Protein AF-A0A5C8EQ68-F1 (afdb_monomer)

Foldseek 3Di:
DCVVVVVVVVVVVPPPPDPDDDDPDPPPPDPDDPDDPDPPPDPPPLPPLPAQQQPSPDDDDPVLSVQLVVLSVVLVVVLVVLVVVLVVLVVVLVVLVPDPDRDPVSNVVSVVSNVVSVVVNVVSSVVSVVSSCVSDDPVSNVSSVVSVVVD

Nearest PDB structures (foldseek):
  3zg1-assembly1_D  TM=7.880E-01  e=1.092E-01  Cupriavidus metallidurans CH34
  3zg1-assembly2_A  TM=8.452E-01  e=2.009E-01  Cupriavidus metallidurans CH34
  2y39-assembly1_A  TM=8.342E-01  e=3.129E-01  Cupriavidus metallidurans CH34
  2y3d-assembly1_A  TM=8.439E-01  e=2.801E-01  Cupriavidus metallidurans CH34
  4wwf-assembly1_A-3  TM=8.146E-01  e=3.308E-01  Cupriavidus metallidurans CH34

Structure (mmCIF, N/CA/C/O backbone):
data_AF-A0A5C8EQ68-F1
#
_entry.id   AF-A0A5C8EQ68-F1
#
loop_
_atom_site.group_PDB
_atom_site.id
_atom_site.type_symbol
_atom_site.label_atom_id
_atom_site.label_alt_id
_atom_site.label_comp_id
_atom_site.label_asym_id
_atom_site.label_entity_id
_atom_site.label_seq_id
_atom_site.pdbx_PDB_ins_code
_atom_site.Cartn_x
_atom_site.Cartn_y
_atom_site.Cartn_z
_atom_site.occupancy
_atom_site.B_iso_or_equiv
_atom_site.auth_seq_id
_atom_site.auth_comp_id
_atom_site.auth_asym_id
_atom_site.auth_atom_id
_atom_site.pdbx_PDB_model_num
ATOM 1 N N . MET A 1 1 ? 44.259 31.736 57.790 1.00 54.72 1 MET A N 1
ATOM 2 C CA . MET A 1 1 ? 43.547 30.571 57.216 1.00 54.72 1 MET A CA 1
ATOM 3 C C . MET A 1 1 ? 43.277 30.695 55.702 1.00 54.72 1 MET A C 1
ATOM 5 O O . MET A 1 1 ? 42.508 29.915 55.173 1.00 54.72 1 MET A O 1
ATOM 9 N N . PHE A 1 2 ? 43.958 31.596 54.974 1.00 50.97 2 PHE A N 1
ATOM 10 C CA . PHE A 1 2 ? 43.780 31.792 53.521 1.00 50.97 2 PHE A CA 1
ATOM 11 C C . PHE A 1 2 ? 44.827 31.083 52.637 1.00 50.97 2 PHE A C 1
ATOM 13 O O . PHE A 1 2 ? 44.653 30.989 51.430 1.00 50.97 2 PHE A O 1
ATOM 20 N N . LYS A 1 3 ? 45.897 30.516 53.216 1.00 45.62 3 LYS A N 1
ATOM 21 C CA . LYS A 1 3 ? 46.930 29.782 52.455 1.00 45.62 3 LYS A CA 1
ATOM 22 C C . LYS A 1 3 ? 46.531 28.353 52.052 1.00 45.62 3 LYS A C 1
ATOM 24 O O . LYS A 1 3 ? 47.173 27.789 51.180 1.00 45.62 3 LYS A O 1
ATOM 29 N N . LYS A 1 4 ? 45.477 27.779 52.650 1.00 47.53 4 LYS A N 1
ATOM 30 C CA . LYS A 1 4 ? 44.979 26.429 52.310 1.00 47.53 4 LYS A CA 1
ATOM 31 C C . LYS A 1 4 ? 43.919 26.419 51.197 1.00 47.53 4 LYS A C 1
ATOM 33 O O . LYS A 1 4 ? 43.631 25.357 50.661 1.00 47.53 4 LYS A O 1
ATOM 38 N N . PHE A 1 5 ? 43.370 27.586 50.849 1.00 48.22 5 PHE A N 1
ATOM 39 C CA . PHE A 1 5 ? 42.388 27.737 49.767 1.00 48.22 5 PHE A CA 1
ATOM 40 C C . PHE A 1 5 ? 43.040 27.956 48.393 1.00 48.22 5 PHE A C 1
ATOM 42 O O . PHE A 1 5 ? 42.452 27.623 47.372 1.00 48.22 5 PHE A O 1
ATOM 49 N N . LEU A 1 6 ? 44.276 28.467 48.349 1.00 46.56 6 LEU A N 1
ATOM 50 C CA . LEU A 1 6 ? 44.988 28.689 47.086 1.00 46.56 6 LEU A CA 1
ATOM 51 C C . LEU A 1 6 ? 45.570 27.387 46.505 1.00 46.56 6 LEU A C 1
ATOM 53 O O . LEU A 1 6 ? 45.671 27.231 45.293 1.00 46.56 6 LEU A O 1
ATOM 57 N N . THR A 1 7 ? 45.904 26.419 47.364 1.00 50.22 7 THR A N 1
ATOM 58 C CA . THR A 1 7 ? 46.432 25.109 46.950 1.00 50.22 7 THR A CA 1
ATOM 59 C C . THR A 1 7 ? 45.364 24.186 46.362 1.00 50.22 7 THR A C 1
ATOM 61 O O . THR A 1 7 ? 45.700 23.259 45.636 1.00 50.22 7 THR A O 1
ATOM 64 N N . THR A 1 8 ? 44.082 24.440 46.630 1.00 52.09 8 THR A N 1
ATOM 65 C CA . THR A 1 8 ? 42.961 23.644 46.103 1.00 52.09 8 THR A CA 1
ATOM 66 C C . THR A 1 8 ? 42.533 24.075 44.698 1.00 52.09 8 THR A C 1
ATOM 68 O O . THR A 1 8 ? 42.013 23.252 43.954 1.00 52.09 8 THR A O 1
ATOM 71 N N . ILE A 1 9 ? 42.803 25.324 44.301 1.00 53.06 9 ILE A N 1
ATOM 72 C CA . ILE A 1 9 ? 42.470 25.846 42.961 1.00 53.06 9 ILE A CA 1
ATOM 73 C C . ILE A 1 9 ? 43.532 25.447 41.919 1.00 53.06 9 ILE A C 1
ATOM 75 O O . ILE A 1 9 ? 43.212 25.217 40.759 1.00 53.06 9 ILE A O 1
ATOM 79 N N . ILE A 1 10 ? 44.795 25.286 42.327 1.00 52.38 10 ILE A N 1
ATOM 80 C CA . ILE A 1 10 ? 45.873 24.845 41.421 1.00 52.38 10 ILE A CA 1
ATOM 81 C C . ILE A 1 10 ? 45.763 23.339 41.117 1.00 52.38 10 ILE A C 1
ATOM 83 O O . ILE A 1 10 ? 46.094 22.906 40.016 1.00 52.38 10 ILE A O 1
ATOM 87 N N . LEU A 1 11 ? 45.234 22.538 42.050 1.00 47.06 11 LEU A N 1
ATOM 88 C CA . LEU A 1 11 ? 45.059 21.096 41.850 1.00 47.06 11 LEU A CA 1
ATOM 89 C C . LEU A 1 11 ? 43.862 20.748 40.942 1.00 47.06 11 LEU A C 1
ATOM 91 O O . LEU A 1 11 ? 43.837 19.667 40.360 1.00 47.06 11 LEU A O 1
ATOM 95 N N . SER A 1 12 ? 42.885 21.649 40.787 1.00 49.75 12 SER A N 1
ATOM 96 C CA . SER A 1 12 ? 41.703 21.429 39.940 1.00 49.75 12 SER A CA 1
ATOM 97 C C . SER A 1 12 ? 41.896 21.837 38.473 1.00 49.75 12 SER A C 1
ATOM 99 O O . SER A 1 12 ? 41.104 21.429 37.627 1.00 49.75 12 SER A O 1
ATOM 101 N N . MET A 1 13 ? 42.965 22.568 38.135 1.00 50.84 13 MET A N 1
ATOM 102 C CA . MET A 1 13 ? 43.306 22.919 36.745 1.00 50.84 13 MET A CA 1
ATOM 103 C C . MET A 1 13 ? 44.155 21.866 36.008 1.00 50.84 13 MET A C 1
ATOM 105 O O . MET A 1 13 ? 44.408 22.016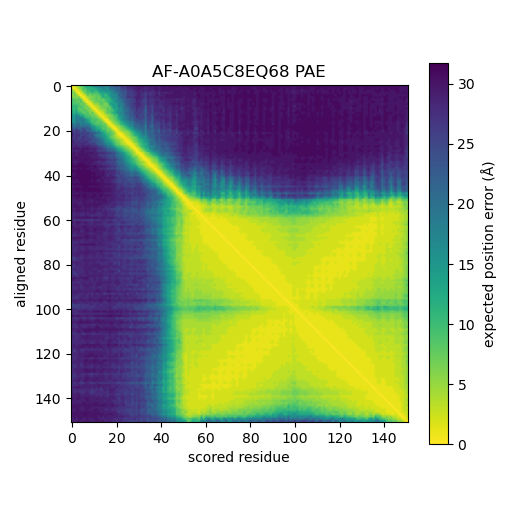 34.817 1.00 50.84 13 MET A O 1
ATOM 109 N N . LEU A 1 14 ? 44.550 20.774 36.669 1.00 49.19 14 LEU A N 1
ATOM 110 C CA . LEU A 1 14 ? 45.391 19.716 36.084 1.00 49.19 14 LEU A CA 1
ATOM 111 C C . LEU A 1 14 ? 44.608 18.510 35.522 1.00 49.19 14 LEU A C 1
ATOM 113 O O . LEU A 1 14 ? 45.213 17.513 35.143 1.00 49.19 14 LEU A O 1
ATOM 117 N N . VAL A 1 15 ? 43.274 18.589 35.443 1.00 51.44 15 VAL A N 1
ATOM 118 C CA . VAL A 1 15 ? 42.405 17.468 35.007 1.00 51.44 15 VAL A CA 1
ATOM 119 C C . VAL A 1 15 ? 41.776 17.692 33.618 1.00 51.44 15 VAL A C 1
ATOM 121 O O . VAL A 1 15 ? 41.048 16.843 33.117 1.00 51.44 15 VAL A O 1
ATOM 124 N N . VAL A 1 16 ? 42.086 18.792 32.924 1.00 50.47 16 VAL A N 1
ATOM 125 C CA . VAL A 1 16 ? 41.474 19.108 31.618 1.00 50.47 16 VAL A CA 1
ATOM 126 C C . VAL A 1 16 ? 42.545 19.310 30.545 1.00 50.47 16 VAL A C 1
ATOM 128 O O . VAL A 1 16 ? 42.774 20.424 30.091 1.00 50.47 16 VAL A O 1
ATOM 131 N N . SER A 1 17 ? 43.269 18.249 30.174 1.00 49.56 17 SER A N 1
ATOM 132 C CA . SER A 1 17 ? 44.090 18.218 28.941 1.00 49.56 17 SER A CA 1
ATOM 133 C C . SER A 1 17 ? 44.684 16.834 28.634 1.00 49.56 17 SER A C 1
ATOM 135 O O . SER A 1 17 ? 45.881 16.677 28.421 1.00 49.56 17 SER A O 1
ATOM 137 N N . SER A 1 18 ? 43.840 15.803 28.548 1.00 49.31 18 SER A N 1
ATOM 138 C CA . SER A 1 18 ? 44.224 14.540 27.888 1.00 49.31 18 SER A CA 1
ATOM 139 C C . SER A 1 18 ? 43.056 13.842 27.183 1.00 49.31 18 SER A C 1
ATOM 141 O O . SER A 1 18 ? 43.010 12.621 27.078 1.00 49.31 18 SER A O 1
ATOM 143 N N . VAL A 1 19 ? 42.121 14.616 26.625 1.00 53.75 19 VAL A N 1
ATOM 144 C CA . VAL A 1 19 ? 41.166 14.112 25.628 1.00 53.75 19 VAL A CA 1
ATOM 145 C C . VAL A 1 19 ? 41.715 14.455 24.250 1.00 53.75 19 VAL A C 1
ATOM 147 O O . VAL A 1 19 ? 41.275 15.427 23.669 1.00 53.75 19 VAL A O 1
ATOM 150 N N . PHE A 1 20 ? 42.733 13.722 23.793 1.00 54.50 20 PHE A N 1
ATOM 151 C CA . PHE A 1 20 ? 43.035 13.426 22.380 1.00 54.50 20 PHE A CA 1
ATOM 152 C C . PHE A 1 20 ? 44.147 12.366 22.333 1.00 54.50 20 PHE A C 1
ATOM 154 O O . PHE A 1 20 ? 45.282 12.621 21.947 1.00 54.50 20 PHE A O 1
ATOM 161 N N . ALA A 1 21 ? 43.804 11.149 22.744 1.00 47.12 21 ALA A N 1
ATOM 162 C CA . ALA A 1 21 ? 44.478 9.947 22.278 1.00 47.12 21 ALA A CA 1
ATOM 163 C C . ALA A 1 21 ? 43.373 9.038 21.741 1.00 47.12 21 ALA A C 1
ATOM 165 O O . ALA A 1 21 ? 42.728 8.319 22.501 1.00 47.12 21 ALA A O 1
ATOM 166 N N . GLN A 1 22 ? 43.078 9.141 20.442 1.00 52.66 22 GLN A N 1
ATOM 167 C CA . GLN A 1 22 ? 42.323 8.083 19.776 1.00 52.66 22 GLN A CA 1
ATOM 168 C C . GLN A 1 22 ? 43.165 6.806 19.906 1.00 52.66 22 GLN A C 1
ATOM 170 O O . GLN A 1 22 ? 44.313 6.812 19.452 1.00 52.66 22 GLN A O 1
ATOM 175 N N . PRO A 1 23 ? 42.667 5.735 20.548 1.00 53.34 23 PRO A N 1
ATOM 176 C CA . PRO A 1 23 ? 43.366 4.463 20.498 1.00 53.34 23 PRO A CA 1
ATOM 177 C C . PRO A 1 23 ? 43.450 4.016 19.029 1.00 53.34 23 PRO A C 1
ATOM 179 O O . PRO A 1 23 ? 42.509 4.276 18.268 1.00 53.34 23 PRO A O 1
ATOM 182 N N . PRO A 1 24 ? 44.555 3.376 18.601 1.00 51.47 24 PRO A N 1
ATOM 183 C CA . PRO A 1 24 ? 44.632 2.816 17.260 1.00 51.47 24 PRO A CA 1
ATOM 184 C C . PRO A 1 24 ? 43.441 1.882 17.054 1.00 51.47 24 PRO A C 1
ATOM 186 O O . PRO A 1 24 ? 43.076 1.114 17.948 1.00 51.47 24 PRO A O 1
ATOM 189 N N . THR A 1 25 ? 42.809 1.993 15.888 1.00 57.72 25 THR A N 1
ATOM 190 C CA . THR A 1 25 ? 41.695 1.137 15.487 1.00 57.72 25 THR A CA 1
ATOM 191 C C . THR A 1 25 ? 42.124 -0.319 15.686 1.00 57.72 25 THR A C 1
ATOM 193 O O . THR A 1 25 ? 43.181 -0.697 15.172 1.00 57.72 25 THR A O 1
ATOM 196 N N . PRO A 1 26 ? 41.374 -1.136 16.448 1.00 50.00 26 PRO A N 1
ATOM 197 C CA . PRO A 1 26 ? 41.717 -2.541 16.582 1.00 50.00 26 PRO A CA 1
ATOM 198 C C . PRO A 1 26 ? 41.709 -3.184 15.186 1.00 50.00 26 PRO A C 1
ATOM 200 O O . PRO A 1 26 ? 40.851 -2.839 14.364 1.00 50.00 26 PRO A O 1
ATOM 203 N N . PRO A 1 27 ? 42.665 -4.080 14.880 1.00 48.56 27 PRO A N 1
ATOM 204 C CA . PRO A 1 27 ? 42.657 -4.807 13.619 1.00 48.56 27 PRO A CA 1
ATOM 205 C C . PRO A 1 27 ? 41.330 -5.559 13.502 1.00 48.56 27 PRO A C 1
ATOM 207 O O . PRO A 1 27 ? 40.863 -6.147 14.477 1.00 48.56 27 PRO A O 1
ATOM 210 N N . SER A 1 28 ? 40.701 -5.506 12.324 1.00 45.41 28 SER A N 1
ATOM 211 C CA . SER A 1 28 ? 39.445 -6.215 12.089 1.00 45.41 28 SER A CA 1
ATOM 212 C C . SER A 1 28 ? 39.621 -7.688 12.442 1.00 45.41 28 SER A C 1
ATOM 214 O O . SER A 1 28 ? 40.514 -8.347 11.914 1.00 45.41 28 SER A O 1
ATOM 216 N N . GLU A 1 29 ? 38.744 -8.204 13.297 1.00 48.34 29 GLU A N 1
ATOM 217 C CA . GLU A 1 29 ? 38.772 -9.565 13.854 1.00 48.34 29 GLU A CA 1
ATOM 218 C C . GLU A 1 29 ? 38.669 -10.690 12.804 1.00 48.34 29 GLU A C 1
ATOM 220 O O . GLU A 1 29 ? 38.782 -11.867 13.121 1.00 48.34 29 GLU A O 1
ATOM 225 N N . ASN A 1 30 ? 38.528 -10.338 11.527 1.00 49.53 30 ASN A N 1
ATOM 226 C CA . ASN A 1 30 ? 38.555 -11.262 10.408 1.00 49.53 30 ASN A CA 1
ATOM 227 C C . ASN A 1 30 ? 39.773 -10.913 9.551 1.00 49.53 30 ASN A C 1
ATOM 229 O O . ASN A 1 30 ? 39.746 -9.894 8.866 1.00 49.53 30 ASN A O 1
ATOM 233 N N . GLY A 1 31 ? 40.829 -11.732 9.615 1.00 43.75 31 GLY A N 1
ATOM 234 C CA . GLY A 1 31 ? 42.131 -11.563 8.949 1.00 43.75 31 GLY A CA 1
ATOM 235 C C . GLY A 1 31 ? 42.113 -11.566 7.415 1.00 43.75 31 GLY A C 1
ATOM 236 O O . GLY A 1 31 ? 42.904 -12.259 6.780 1.00 43.75 31 GLY A O 1
ATOM 237 N N . TYR A 1 32 ? 41.229 -10.787 6.805 1.00 48.22 32 TYR A N 1
ATOM 238 C CA . TYR A 1 32 ? 41.224 -10.510 5.383 1.00 48.22 32 TYR A CA 1
ATOM 239 C C . TYR A 1 32 ? 42.036 -9.247 5.120 1.00 48.22 32 TYR A C 1
ATOM 241 O O . TYR A 1 32 ? 41.830 -8.206 5.745 1.00 48.22 32 TYR A O 1
ATOM 249 N N . ALA A 1 33 ? 42.975 -9.356 4.180 1.00 48.34 33 ALA A N 1
ATOM 250 C CA . ALA A 1 33 ? 43.717 -8.219 3.659 1.00 48.34 33 ALA A CA 1
ATOM 251 C C . ALA A 1 33 ? 42.747 -7.104 3.216 1.00 48.34 33 ALA A C 1
ATOM 253 O O . ALA A 1 33 ? 41.666 -7.418 2.704 1.00 48.34 33 ALA A O 1
ATOM 254 N N . PRO A 1 34 ? 43.117 -5.819 3.371 1.00 46.06 34 PRO A N 1
ATOM 255 C CA . PRO A 1 34 ? 42.303 -4.724 2.871 1.00 46.06 34 PRO A CA 1
ATOM 256 C C . PRO A 1 34 ? 42.116 -4.913 1.365 1.00 46.06 34 PRO A C 1
ATOM 258 O O . PRO A 1 34 ? 43.069 -4.818 0.592 1.00 46.06 34 PRO A O 1
ATOM 261 N N . MET A 1 35 ? 40.891 -5.247 0.954 1.00 50.38 35 MET A N 1
ATOM 262 C CA . MET A 1 35 ? 40.554 -5.334 -0.460 1.00 50.38 35 MET A CA 1
ATOM 263 C C . MET A 1 35 ? 40.828 -3.967 -1.099 1.00 50.38 35 MET A C 1
ATOM 265 O O . MET A 1 35 ? 40.427 -2.944 -0.530 1.00 50.38 35 MET A O 1
ATOM 269 N N . PRO A 1 36 ? 41.497 -3.919 -2.266 1.00 42.88 36 PRO A N 1
ATOM 270 C CA . PRO A 1 36 ? 41.680 -2.670 -2.982 1.00 42.88 36 PRO A CA 1
ATOM 271 C C . PRO A 1 36 ? 40.302 -2.062 -3.267 1.00 42.88 36 PRO A C 1
ATOM 273 O O . PRO A 1 36 ? 39.340 -2.812 -3.472 1.00 42.88 36 PRO A O 1
ATOM 276 N N . PRO A 1 37 ? 40.175 -0.725 -3.278 1.00 45.84 37 PRO A N 1
ATOM 277 C CA . PRO A 1 37 ? 38.905 -0.071 -3.533 1.00 45.84 37 PRO A CA 1
ATOM 278 C C . PRO A 1 37 ? 38.449 -0.459 -4.936 1.00 45.84 37 PRO A C 1
ATOM 280 O O . PRO A 1 37 ? 38.915 0.092 -5.934 1.00 45.84 37 PRO A O 1
ATOM 283 N N . THR A 1 38 ? 37.533 -1.424 -5.024 1.00 46.41 38 THR A N 1
ATOM 284 C CA . THR A 1 38 ? 36.805 -1.685 -6.259 1.00 46.41 38 THR A CA 1
ATOM 285 C C . THR A 1 38 ? 36.199 -0.357 -6.661 1.00 46.41 38 THR A C 1
ATOM 287 O O . THR A 1 38 ? 35.418 0.212 -5.894 1.00 46.41 38 THR A O 1
ATOM 290 N N . HIS A 1 39 ? 36.596 0.156 -7.824 1.00 39.34 39 HIS A N 1
ATOM 291 C CA . HIS A 1 39 ? 35.948 1.286 -8.463 1.00 39.34 39 HIS A CA 1
ATOM 292 C C . HIS A 1 39 ? 34.489 0.899 -8.715 1.00 39.34 39 HIS A C 1
ATOM 294 O O . HIS A 1 39 ? 34.119 0.424 -9.784 1.00 39.34 39 HIS A O 1
ATOM 300 N N . ARG A 1 40 ? 33.638 1.073 -7.699 1.00 44.00 40 ARG A N 1
ATOM 301 C CA . ARG A 1 40 ? 32.207 1.228 -7.892 1.00 44.00 40 ARG A CA 1
ATOM 302 C C . ARG A 1 40 ? 32.083 2.528 -8.665 1.00 44.00 40 ARG A C 1
ATOM 304 O O . ARG A 1 40 ? 32.050 3.599 -8.065 1.00 44.00 40 ARG A O 1
ATOM 311 N N . HIS A 1 41 ? 32.061 2.435 -9.994 1.00 43.50 41 HIS A N 1
ATOM 312 C CA . HIS A 1 41 ? 31.410 3.456 -10.803 1.00 43.50 41 HIS A CA 1
ATOM 313 C C . HIS A 1 41 ? 30.105 3.778 -10.099 1.00 43.50 41 HIS A C 1
ATOM 315 O O . HIS A 1 41 ? 29.360 2.851 -9.773 1.00 43.50 41 HIS A O 1
ATOM 321 N N . GLY A 1 42 ? 29.958 5.050 -9.724 1.00 38.16 42 GLY A N 1
ATOM 322 C CA . GLY A 1 42 ? 28.950 5.513 -8.790 1.00 38.16 42 GLY A CA 1
ATOM 323 C C . GLY A 1 42 ? 27.610 4.912 -9.156 1.00 38.16 42 GLY A C 1
ATOM 324 O O . GLY A 1 42 ? 26.949 5.379 -10.078 1.00 38.16 42 GLY A O 1
ATOM 325 N N . ARG A 1 43 ? 27.209 3.865 -8.426 1.00 46.06 43 ARG A N 1
ATOM 326 C CA . ARG A 1 43 ? 25.808 3.503 -8.348 1.00 46.06 43 ARG A CA 1
ATOM 327 C C . ARG A 1 43 ? 25.224 4.716 -7.664 1.00 46.06 43 ARG A C 1
ATOM 329 O O . ARG A 1 43 ? 25.370 4.848 -6.450 1.00 46.06 43 ARG A O 1
ATOM 336 N N . GLN A 1 44 ? 24.681 5.647 -8.455 1.00 43.47 44 GLN A N 1
ATOM 337 C CA . GLN A 1 44 ? 23.742 6.627 -7.942 1.00 43.47 44 GLN A CA 1
ATOM 338 C C . GLN A 1 44 ? 22.871 5.829 -6.992 1.00 43.47 44 GLN A C 1
ATOM 340 O O . GLN A 1 44 ? 22.349 4.781 -7.384 1.00 43.47 44 GLN A O 1
ATOM 345 N N . HIS A 1 45 ? 22.876 6.212 -5.721 1.00 39.88 45 HIS A N 1
ATOM 346 C CA . HIS A 1 45 ? 22.001 5.617 -4.737 1.00 39.88 45 HIS A CA 1
ATOM 347 C C . HIS A 1 45 ? 20.594 5.865 -5.271 1.00 39.88 45 HIS A C 1
ATOM 349 O O . HIS A 1 45 ? 20.028 6.935 -5.060 1.00 39.88 45 HIS A O 1
ATOM 355 N N . HIS A 1 46 ? 20.083 4.912 -6.055 1.00 47.06 46 HIS A N 1
ATOM 356 C CA . HIS A 1 46 ? 18.689 4.830 -6.417 1.00 47.06 46 HIS A CA 1
ATOM 357 C C . HIS A 1 46 ? 18.055 4.732 -5.050 1.00 47.06 46 HIS A C 1
ATOM 359 O O . HIS A 1 46 ? 18.300 3.747 -4.345 1.00 47.06 46 HIS A O 1
ATOM 365 N N . ARG A 1 47 ? 17.435 5.836 -4.609 1.00 46.16 47 ARG A N 1
ATOM 366 C CA . ARG A 1 47 ? 16.674 5.895 -3.362 1.00 46.16 47 ARG A CA 1
ATOM 367 C C . ARG A 1 47 ? 15.970 4.562 -3.272 1.00 46.16 47 ARG A C 1
ATOM 369 O O . ARG A 1 47 ? 15.277 4.235 -4.226 1.00 46.16 47 ARG A O 1
ATOM 376 N N . HIS A 1 48 ? 16.319 3.777 -2.252 1.00 45.91 48 HIS A N 1
ATOM 377 C CA . HIS A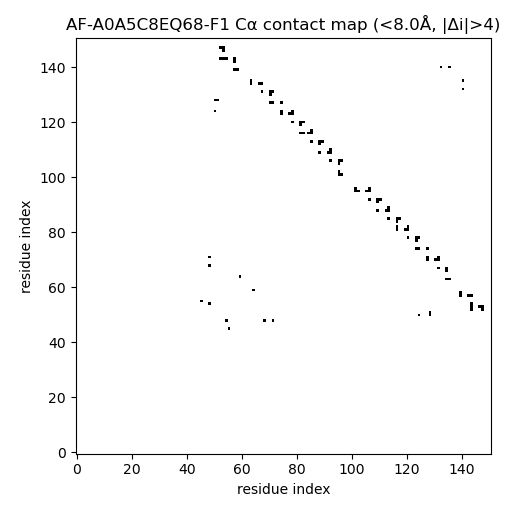 1 48 ? 15.901 2.392 -2.096 1.00 45.91 48 HIS A CA 1
ATOM 378 C C . HIS A 1 48 ? 14.498 2.224 -2.676 1.00 45.91 48 HIS A C 1
ATOM 380 O O . HIS A 1 48 ? 13.546 2.714 -2.077 1.00 45.91 48 HIS A O 1
ATOM 386 N N . ILE A 1 49 ? 14.385 1.619 -3.866 1.00 55.91 49 ILE A N 1
ATOM 387 C CA . ILE A 1 49 ? 13.088 1.312 -4.469 1.00 55.91 49 ILE A CA 1
ATOM 388 C C . ILE A 1 49 ? 12.565 0.166 -3.610 1.00 55.91 49 ILE A C 1
ATOM 390 O O . ILE A 1 49 ? 12.833 -1.013 -3.857 1.00 55.91 49 ILE A O 1
ATOM 394 N N . HIS A 1 50 ? 11.984 0.544 -2.474 1.00 52.22 50 HIS A N 1
ATOM 395 C CA . HIS A 1 50 ? 11.574 -0.347 -1.410 1.00 52.22 50 HIS A CA 1
ATOM 396 C C . HIS A 1 50 ? 10.449 -1.221 -1.969 1.00 52.22 50 HIS A C 1
ATOM 398 O O . HIS A 1 50 ? 9.333 -0.751 -2.187 1.00 52.22 50 HIS A O 1
ATOM 404 N N . GLY A 1 51 ? 10.765 -2.488 -2.247 1.00 61.06 51 GLY A N 1
ATOM 405 C CA . GLY A 1 51 ? 9.778 -3.506 -2.618 1.00 61.06 51 GLY A CA 1
ATOM 406 C C . GLY A 1 51 ? 10.295 -4.541 -3.611 1.00 61.06 51 GLY A C 1
ATOM 407 O O . GLY A 1 51 ? 10.126 -5.738 -3.404 1.00 61.06 51 GLY A O 1
ATOM 408 N N . ILE A 1 52 ? 11.021 -4.132 -4.656 1.00 73.00 52 ILE A N 1
ATOM 409 C CA . ILE A 1 52 ? 11.350 -5.060 -5.750 1.00 73.00 52 ILE A CA 1
ATOM 410 C C . ILE A 1 52 ? 12.747 -5.642 -5.586 1.00 73.00 52 ILE A C 1
ATOM 412 O O . ILE A 1 52 ? 13.748 -5.123 -6.087 1.00 73.00 52 ILE A O 1
ATOM 416 N N . ARG A 1 53 ? 12.801 -6.809 -4.936 1.00 74.56 53 ARG A N 1
ATOM 417 C CA . ARG A 1 53 ? 14.009 -7.642 -4.885 1.00 74.56 53 ARG A CA 1
ATOM 418 C C . ARG A 1 53 ? 14.519 -7.916 -6.304 1.00 74.56 53 ARG A C 1
ATOM 420 O O . ARG A 1 53 ? 13.781 -8.466 -7.127 1.00 74.56 53 ARG A O 1
ATOM 427 N N . GLY A 1 54 ? 15.783 -7.576 -6.557 1.00 78.56 54 GLY A N 1
ATOM 428 C CA . GLY A 1 54 ? 16.467 -7.818 -7.832 1.00 78.56 54 GLY A CA 1
ATOM 429 C C . GLY A 1 54 ? 16.687 -6.571 -8.692 1.00 78.56 54 GLY A C 1
ATOM 430 O O . GLY A 1 54 ? 17.607 -6.572 -9.504 1.00 78.56 54 GLY A O 1
ATOM 431 N N . LEU A 1 55 ? 15.918 -5.498 -8.480 1.00 84.00 55 LEU A N 1
ATOM 432 C CA . LEU A 1 55 ? 15.960 -4.303 -9.334 1.00 84.00 55 LEU A CA 1
ATOM 433 C C . LEU A 1 55 ? 17.322 -3.582 -9.287 1.00 84.00 55 LEU A C 1
ATOM 435 O O . LEU A 1 55 ? 17.841 -3.149 -10.306 1.00 84.00 55 LEU A O 1
ATOM 439 N N . GLU A 1 56 ? 17.954 -3.546 -8.114 1.00 81.38 56 GLU A N 1
ATOM 440 C CA . GLU A 1 56 ? 19.291 -2.969 -7.867 1.00 81.38 56 GLU A CA 1
ATOM 441 C C . GLU A 1 56 ? 20.464 -3.730 -8.533 1.00 81.38 56 GLU A C 1
ATOM 443 O O . GLU A 1 56 ? 21.624 -3.311 -8.428 1.00 81.38 56 GLU A O 1
ATOM 448 N N . TRP A 1 57 ? 20.181 -4.872 -9.171 1.00 83.19 57 TRP A N 1
ATOM 449 C CA . TRP A 1 57 ? 21.170 -5.758 -9.798 1.00 83.19 57 TRP A CA 1
ATOM 450 C C . TRP A 1 57 ? 21.067 -5.806 -11.326 1.00 83.19 57 TRP A C 1
ATOM 452 O O . TRP A 1 57 ? 21.893 -6.473 -11.948 1.00 83.19 57 TRP A O 1
ATOM 462 N N . ILE A 1 58 ? 20.090 -5.122 -11.927 1.00 88.62 58 ILE A N 1
ATOM 463 C CA . ILE A 1 58 ? 19.937 -5.029 -13.383 1.00 88.62 58 ILE A CA 1
ATOM 464 C C . ILE A 1 58 ? 20.290 -3.622 -13.871 1.00 88.62 58 ILE A C 1
ATOM 466 O O . ILE A 1 58 ? 20.196 -2.648 -13.126 1.00 88.62 58 ILE A O 1
ATOM 470 N N . ASN A 1 59 ? 20.703 -3.513 -15.132 1.00 91.88 59 ASN A N 1
ATOM 471 C CA . ASN A 1 59 ? 20.954 -2.214 -15.750 1.00 91.88 59 ASN A CA 1
ATOM 472 C C . ASN A 1 59 ? 19.624 -1.606 -16.205 1.00 91.88 59 ASN A C 1
ATOM 474 O O . ASN A 1 59 ? 18.893 -2.249 -16.958 1.00 91.88 59 ASN A O 1
ATOM 478 N N . LEU A 1 60 ? 19.338 -0.380 -15.770 1.00 91.75 60 LEU A N 1
ATOM 479 C CA . LEU A 1 60 ? 18.171 0.411 -16.164 1.00 91.75 60 LEU A CA 1
ATOM 480 C C . LEU A 1 60 ? 18.622 1.611 -17.001 1.00 91.75 60 LEU A C 1
ATOM 482 O O . LEU A 1 60 ? 19.699 2.159 -16.758 1.00 91.75 60 LEU A O 1
ATOM 486 N N . THR A 1 61 ? 17.807 2.031 -17.969 1.00 94.44 61 THR A N 1
ATOM 487 C CA . THR A 1 61 ? 18.033 3.307 -18.666 1.00 94.44 61 THR A CA 1
ATOM 488 C C . THR A 1 61 ? 17.627 4.483 -17.774 1.00 94.44 61 THR A C 1
ATOM 490 O O . THR A 1 61 ? 16.840 4.323 -16.841 1.00 94.44 61 THR A O 1
ATOM 493 N N . GLU A 1 62 ? 18.126 5.688 -18.062 1.00 92.50 62 GLU A N 1
ATOM 494 C CA . GLU A 1 62 ? 17.725 6.898 -17.325 1.00 92.50 62 GLU A CA 1
ATOM 495 C C . GLU A 1 62 ? 16.211 7.152 -17.402 1.00 92.50 62 GLU A C 1
ATOM 497 O O . GLU A 1 62 ? 15.589 7.543 -16.415 1.00 92.50 62 GLU A O 1
ATOM 502 N N . GLU A 1 63 ? 15.602 6.871 -18.553 1.00 95.94 63 GLU A N 1
ATOM 503 C CA . GLU A 1 63 ? 14.154 6.965 -18.763 1.00 95.94 63 GLU A CA 1
ATOM 504 C C . GLU A 1 63 ? 13.396 6.008 -17.837 1.00 95.94 63 GLU A C 1
ATOM 506 O O . GLU A 1 63 ? 12.489 6.440 -17.124 1.00 95.94 63 GLU A O 1
ATOM 511 N N . GLN A 1 64 ? 13.825 4.741 -17.767 1.00 95.19 64 GLN A N 1
ATOM 512 C CA . GLN A 1 64 ? 13.238 3.752 -16.861 1.00 95.19 64 GLN A CA 1
ATOM 513 C C . GLN A 1 64 ? 13.394 4.171 -15.397 1.00 95.19 64 GLN A C 1
ATOM 515 O O . GLN A 1 64 ? 12.451 4.059 -14.621 1.00 95.19 64 GLN A O 1
ATOM 520 N N . ILE A 1 65 ? 14.563 4.687 -15.008 1.00 92.69 65 ILE A N 1
ATOM 521 C CA . ILE A 1 65 ? 14.813 5.166 -13.640 1.00 92.69 65 ILE A CA 1
ATOM 522 C C . ILE A 1 65 ? 13.851 6.302 -13.283 1.00 92.69 65 ILE A C 1
ATOM 524 O O . ILE A 1 65 ? 13.255 6.294 -12.205 1.00 92.69 65 ILE A O 1
ATOM 528 N N . ASN A 1 66 ? 13.674 7.270 -14.181 1.00 93.44 66 ASN A N 1
ATOM 529 C CA . ASN A 1 66 ? 12.772 8.398 -13.961 1.00 93.44 66 ASN A CA 1
ATOM 530 C C . ASN A 1 66 ? 11.312 7.951 -13.843 1.00 93.44 66 ASN A C 1
ATOM 532 O O . ASN A 1 66 ? 10.601 8.410 -12.946 1.00 93.44 66 ASN A O 1
ATOM 536 N N . GLU A 1 67 ? 10.873 7.036 -14.706 1.00 96.00 67 GLU A N 1
ATOM 537 C CA . GLU A 1 67 ? 9.517 6.491 -14.666 1.00 96.00 67 GLU A CA 1
ATOM 538 C C . GLU A 1 67 ? 9.264 5.698 -13.378 1.00 96.00 67 GLU A C 1
ATOM 540 O O . GLU A 1 67 ? 8.262 5.922 -12.698 1.00 96.00 67 GLU A O 1
ATOM 545 N N . ILE A 1 68 ? 10.212 4.851 -12.974 1.00 93.94 68 ILE A N 1
ATOM 546 C CA . ILE A 1 68 ? 10.125 4.077 -11.732 1.00 93.94 68 ILE A CA 1
ATOM 547 C C . ILE A 1 68 ? 10.077 4.995 -10.510 1.00 93.94 68 ILE A C 1
ATOM 549 O O . ILE A 1 68 ? 9.245 4.786 -9.633 1.00 93.94 68 ILE A O 1
ATOM 553 N N . ASN A 1 69 ? 10.913 6.035 -10.458 1.00 90.81 69 ASN A N 1
ATOM 554 C CA . ASN A 1 69 ? 10.899 6.999 -9.356 1.00 90.81 69 ASN A CA 1
ATOM 555 C C . ASN A 1 69 ? 9.564 7.750 -9.260 1.00 90.81 69 ASN A C 1
ATOM 557 O O . ASN A 1 69 ? 9.102 8.036 -8.155 1.00 90.81 69 ASN A O 1
ATOM 561 N N . LYS A 1 70 ? 8.941 8.071 -10.400 1.00 95.12 70 LYS A N 1
ATOM 562 C CA . LYS A 1 70 ? 7.612 8.692 -10.431 1.00 95.12 70 LYS A CA 1
ATOM 563 C C . LYS A 1 70 ? 6.547 7.739 -9.887 1.00 95.12 70 LYS A C 1
ATOM 565 O O . LYS A 1 70 ? 5.777 8.135 -9.018 1.00 95.12 70 LYS A O 1
ATOM 570 N N . ILE A 1 71 ? 6.539 6.490 -10.359 1.00 95.75 71 ILE A N 1
ATOM 571 C CA . ILE A 1 71 ? 5.625 5.449 -9.873 1.00 95.75 71 ILE A CA 1
ATOM 572 C C . ILE A 1 71 ? 5.794 5.271 -8.361 1.00 95.75 71 ILE A C 1
ATOM 574 O O . ILE A 1 71 ? 4.808 5.308 -7.628 1.00 95.75 71 ILE A O 1
ATOM 578 N N . ASP A 1 72 ? 7.030 5.120 -7.884 1.00 92.38 72 ASP A N 1
ATOM 579 C CA . ASP A 1 72 ? 7.311 4.928 -6.463 1.00 92.38 72 ASP A CA 1
ATOM 580 C C . ASP A 1 72 ? 6.798 6.108 -5.631 1.00 92.38 72 ASP A C 1
ATOM 582 O O . ASP A 1 72 ? 6.037 5.904 -4.689 1.00 92.38 72 ASP A O 1
ATOM 586 N N . TYR A 1 73 ? 7.096 7.345 -6.039 1.00 93.38 73 TYR A N 1
ATOM 587 C CA . TYR A 1 73 ? 6.601 8.541 -5.358 1.00 93.38 73 TYR A CA 1
ATOM 588 C C . TYR A 1 73 ? 5.068 8.587 -5.267 1.00 93.38 73 TYR A C 1
ATOM 590 O O . TYR A 1 73 ? 4.520 8.845 -4.190 1.00 93.38 73 TYR A O 1
ATOM 598 N N . ASP A 1 74 ? 4.372 8.312 -6.372 1.00 96.19 74 ASP A N 1
ATOM 599 C CA . ASP A 1 74 ? 2.911 8.365 -6.430 1.00 96.19 74 ASP A CA 1
ATOM 600 C C . ASP A 1 74 ? 2.271 7.313 -5.509 1.00 96.19 74 ASP A C 1
ATOM 602 O O . ASP A 1 74 ? 1.336 7.622 -4.764 1.00 96.19 74 ASP A O 1
ATOM 606 N N . TYR A 1 75 ? 2.781 6.078 -5.507 1.00 96.38 75 TYR A N 1
ATOM 607 C CA . TYR A 1 75 ? 2.257 5.017 -4.640 1.00 96.38 75 TYR A CA 1
ATOM 608 C C . TYR A 1 75 ? 2.640 5.203 -3.170 1.00 96.38 75 TYR A C 1
ATOM 610 O O . TYR A 1 75 ? 1.799 4.968 -2.305 1.00 96.38 75 TYR A O 1
ATOM 618 N N . GLU A 1 76 ? 3.850 5.672 -2.862 1.00 94.56 76 GLU A N 1
ATOM 619 C CA . GLU A 1 76 ? 4.252 5.977 -1.483 1.00 94.56 76 GLU A CA 1
ATOM 620 C C . GLU A 1 76 ? 3.376 7.076 -0.866 1.00 94.56 76 GLU A C 1
ATOM 622 O O . GLU A 1 76 ? 3.078 7.040 0.328 1.00 94.56 76 GLU A O 1
ATOM 627 N N . ASN A 1 77 ? 2.910 8.041 -1.665 1.00 96.62 77 ASN A N 1
ATOM 628 C CA . ASN A 1 77 ? 1.938 9.029 -1.197 1.00 96.62 77 ASN A CA 1
ATOM 629 C C . ASN A 1 77 ? 0.581 8.391 -0.875 1.00 96.62 77 ASN A C 1
ATOM 631 O O . ASN A 1 77 ? 0.075 8.592 0.229 1.00 96.62 77 ASN A O 1
ATOM 635 N N . LYS A 1 78 ? 0.033 7.566 -1.778 1.00 98.12 78 LYS A N 1
ATOM 636 C CA . LYS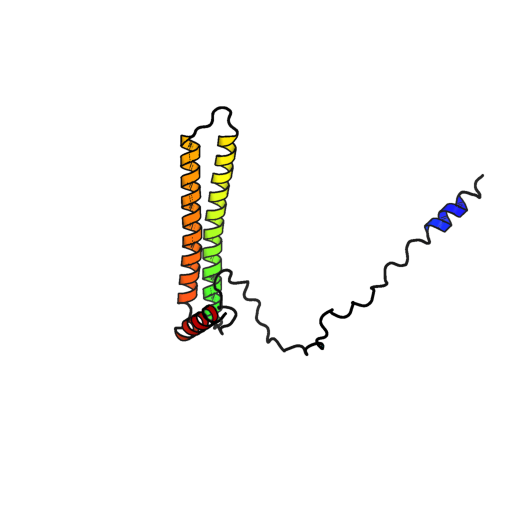 A 1 78 ? -1.241 6.855 -1.552 1.00 98.12 78 LYS A CA 1
ATOM 637 C C . LYS A 1 78 ? -1.183 5.941 -0.325 1.00 98.12 78 LYS A C 1
ATOM 639 O O . LYS A 1 78 ? -2.095 5.942 0.499 1.00 98.12 78 LYS A O 1
ATOM 644 N N . ILE A 1 79 ? -0.092 5.189 -0.173 1.00 97.62 79 ILE A N 1
ATOM 645 C CA . ILE A 1 79 ? 0.130 4.305 0.980 1.00 97.62 79 ILE A CA 1
ATOM 646 C C . ILE A 1 79 ? 0.172 5.128 2.269 1.00 97.62 79 ILE A C 1
ATOM 648 O O . ILE A 1 79 ? -0.510 4.786 3.233 1.00 97.62 79 ILE A O 1
ATOM 652 N N . ARG A 1 80 ? 0.896 6.251 2.285 1.00 97.62 80 ARG A N 1
ATOM 653 C CA . ARG A 1 80 ? 0.982 7.125 3.464 1.00 97.62 80 ARG A CA 1
ATOM 654 C C . ARG A 1 80 ? -0.364 7.732 3.854 1.00 97.62 80 ARG A C 1
ATOM 656 O O . ARG A 1 80 ? -0.653 7.865 5.043 1.00 97.62 80 ARG A O 1
ATOM 663 N N . GLU A 1 81 ? -1.190 8.095 2.877 1.00 98.38 81 GLU A N 1
ATOM 664 C CA . GLU A 1 81 ? -2.560 8.562 3.115 1.00 98.38 81 GLU A CA 1
ATOM 665 C C . GLU A 1 81 ? -3.433 7.458 3.729 1.00 98.38 81 GLU A C 1
ATOM 667 O O . GLU A 1 81 ? -4.145 7.701 4.707 1.00 98.38 81 GLU A O 1
ATOM 672 N N . ALA A 1 82 ? -3.341 6.226 3.221 1.00 98.50 82 ALA A N 1
ATOM 673 C CA . ALA A 1 82 ? -4.031 5.074 3.798 1.00 98.50 82 ALA A CA 1
ATOM 674 C C . ALA A 1 82 ? -3.546 4.769 5.231 1.00 98.50 82 ALA A C 1
ATOM 676 O O . ALA A 1 82 ? -4.362 4.595 6.136 1.00 98.50 82 ALA A O 1
ATOM 677 N N . GLU A 1 83 ? -2.238 4.806 5.489 1.00 98.25 83 GLU A N 1
ATOM 678 C CA . GLU A 1 83 ? -1.663 4.651 6.833 1.00 98.25 83 GLU A CA 1
ATOM 679 C C . GLU A 1 83 ? -2.102 5.763 7.796 1.00 98.25 83 GLU A C 1
ATOM 681 O O . GLU A 1 83 ? -2.303 5.524 8.990 1.00 98.25 83 GLU A O 1
ATOM 686 N N . TYR A 1 84 ? -2.273 6.993 7.304 1.00 98.44 84 TYR A N 1
ATOM 687 C CA . TYR A 1 84 ? -2.833 8.082 8.100 1.00 98.44 84 TYR A CA 1
ATOM 688 C C . TYR A 1 84 ? -4.291 7.808 8.485 1.00 98.44 84 TYR A C 1
ATOM 690 O O . TYR A 1 84 ? -4.629 7.913 9.665 1.00 98.44 84 TYR A O 1
ATOM 698 N N . ARG A 1 85 ? -5.132 7.374 7.535 1.00 98.31 85 ARG A N 1
ATOM 699 C CA . ARG A 1 85 ? -6.517 6.964 7.832 1.00 98.31 85 ARG A CA 1
ATOM 700 C C . ARG A 1 85 ? -6.563 5.823 8.844 1.00 98.31 85 ARG A C 1
ATOM 702 O O . ARG A 1 85 ? -7.339 5.890 9.792 1.00 98.31 85 ARG A O 1
ATOM 709 N N . LYS A 1 86 ? -5.689 4.823 8.696 1.00 98.50 86 LYS A N 1
ATOM 710 C CA . LYS A 1 86 ? -5.577 3.703 9.640 1.00 98.50 86 LYS A CA 1
ATOM 711 C C . LYS A 1 86 ? -5.314 4.188 11.068 1.00 98.50 86 LYS A C 1
ATOM 713 O O . LYS A 1 86 ? -6.000 3.757 11.986 1.00 98.50 86 LYS A O 1
ATOM 718 N N . ARG A 1 87 ? -4.366 5.116 11.247 1.00 98.38 87 ARG A N 1
ATOM 719 C CA . ARG A 1 87 ? -4.071 5.704 12.564 1.00 98.38 87 ARG A CA 1
ATOM 720 C C . ARG A 1 87 ? -5.274 6.431 13.160 1.00 98.38 87 ARG A C 1
ATOM 722 O O . ARG A 1 87 ? -5.482 6.330 14.360 1.00 98.38 87 ARG A O 1
ATOM 729 N N . GLY A 1 88 ? -6.068 7.116 12.335 1.00 98.25 88 GLY A N 1
ATOM 730 C CA . GLY A 1 88 ? -7.345 7.699 12.760 1.00 98.25 88 GLY A CA 1
ATOM 731 C C . GLY A 1 88 ? -8.278 6.655 13.378 1.00 98.25 88 GLY A C 1
ATOM 732 O O . GLY A 1 88 ? -8.738 6.837 14.501 1.00 98.25 88 GLY A O 1
ATOM 733 N N . ILE A 1 89 ? -8.458 5.520 12.695 1.00 98.44 89 ILE A N 1
ATOM 734 C CA . ILE A 1 89 ? -9.256 4.392 13.201 1.00 98.44 89 ILE A CA 1
ATOM 735 C C . ILE A 1 89 ? -8.667 3.808 14.489 1.00 98.44 89 ILE A C 1
ATOM 737 O O . ILE A 1 89 ? -9.415 3.489 15.408 1.00 98.44 89 ILE A O 1
ATOM 741 N N . ASP A 1 90 ? -7.341 3.677 14.586 1.00 98.00 90 ASP A N 1
ATOM 742 C CA . ASP A 1 90 ? -6.695 3.170 15.802 1.00 98.00 90 A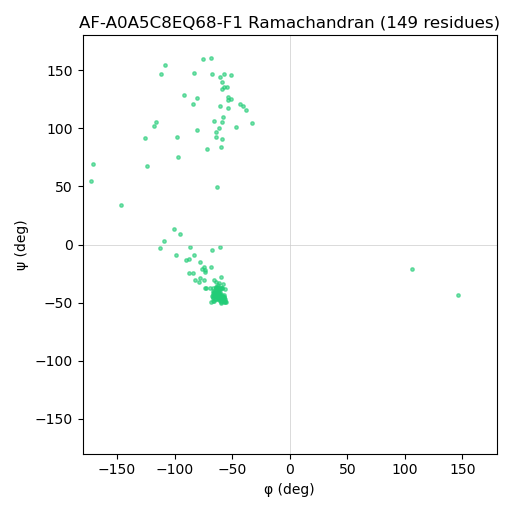SP A CA 1
ATOM 743 C C . ASP A 1 90 ? -6.918 4.114 17.003 1.00 98.00 90 ASP A C 1
ATOM 745 O O . ASP A 1 90 ? -7.157 3.639 18.112 1.00 98.00 90 ASP A O 1
ATOM 749 N N . TYR A 1 91 ? -6.921 5.438 16.797 1.00 98.25 91 TYR A N 1
ATOM 750 C CA . TYR A 1 91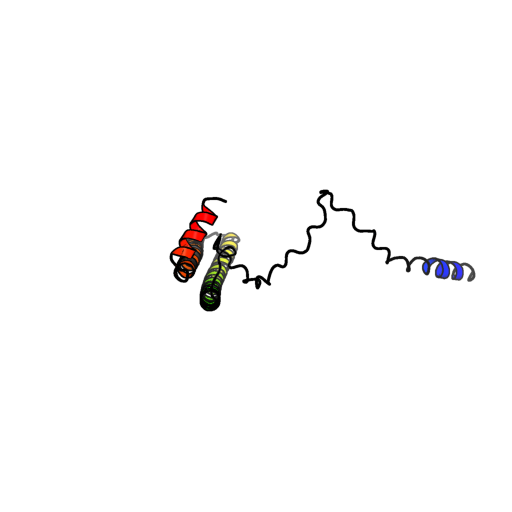 ? -7.257 6.397 17.858 1.00 98.25 91 TYR A CA 1
ATOM 751 C C . TYR A 1 91 ? -8.719 6.303 18.297 1.00 98.25 91 TYR A C 1
ATOM 753 O O . TYR A 1 91 ? -8.992 6.287 19.497 1.00 98.25 91 TYR A O 1
ATOM 761 N N . GLU A 1 92 ? -9.655 6.220 17.350 1.00 97.94 92 GLU A N 1
ATOM 762 C CA . GLU A 1 92 ? -11.079 6.030 17.659 1.00 97.94 92 GLU A CA 1
ATOM 763 C C . GLU A 1 92 ? -11.312 4.713 18.406 1.00 97.94 92 GLU A C 1
ATOM 765 O O . GLU A 1 92 ? -12.069 4.666 19.373 1.00 97.94 92 GLU A O 1
ATOM 770 N N . PHE A 1 93 ? -10.607 3.651 18.013 1.00 97.75 93 PHE A N 1
ATOM 771 C CA . PHE A 1 93 ? -10.683 2.347 18.662 1.00 97.75 93 PHE A CA 1
ATOM 772 C C . PHE A 1 93 ? -10.233 2.396 20.123 1.00 97.75 93 PHE A C 1
ATOM 774 O O . PHE A 1 93 ? -10.930 1.863 20.986 1.00 97.75 93 PHE A O 1
ATOM 781 N N . GLU A 1 94 ? -9.098 3.033 20.421 1.00 97.31 94 GLU A N 1
ATOM 782 C CA . GLU A 1 94 ? -8.647 3.186 21.809 1.00 97.31 94 GLU A CA 1
ATOM 783 C C . GLU A 1 94 ? -9.598 4.081 22.616 1.00 97.31 94 GLU A C 1
ATOM 785 O O . GLU A 1 94 ? -9.971 3.719 23.730 1.00 97.31 94 GLU A O 1
ATOM 790 N N . PHE A 1 95 ? -10.094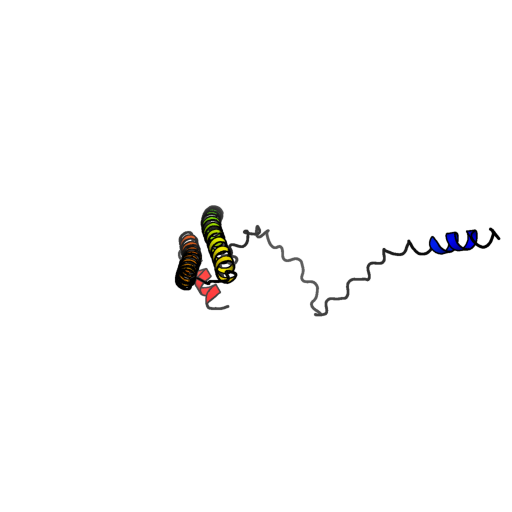 5.175 22.030 1.00 97.44 95 PHE A N 1
ATOM 791 C CA . PHE A 1 95 ? -11.064 6.051 22.692 1.00 97.44 95 PHE A CA 1
ATOM 792 C C . PHE A 1 95 ? -12.358 5.321 23.085 1.00 97.44 95 PHE A C 1
ATOM 794 O O . PHE A 1 95 ? -12.830 5.456 24.213 1.00 97.44 95 PHE A O 1
ATOM 801 N N . GLU A 1 96 ? -12.934 4.519 22.186 1.00 97.69 96 GLU A N 1
ATOM 802 C CA . GLU A 1 96 ? -14.144 3.739 22.481 1.00 97.69 96 GLU A CA 1
ATOM 803 C C . GLU A 1 96 ? -13.912 2.682 23.570 1.00 97.69 96 GLU A C 1
ATOM 805 O O . GLU A 1 96 ? -14.812 2.398 24.361 1.00 97.69 96 GLU A O 1
ATOM 810 N N . ARG A 1 97 ? -12.702 2.116 23.653 1.00 95.62 97 ARG A N 1
ATOM 811 C CA . ARG A 1 97 ? -12.342 1.110 24.667 1.00 95.62 97 ARG A CA 1
ATOM 812 C C . ARG A 1 97 ? -12.151 1.679 26.067 1.00 95.62 97 ARG A C 1
ATOM 814 O O . ARG A 1 97 ? -12.278 0.927 27.030 1.00 95.62 97 ARG A O 1
ATOM 821 N N . GLU A 1 98 ? -11.837 2.963 26.185 1.00 96.81 98 GLU A N 1
ATOM 822 C CA . GLU A 1 98 ? -11.661 3.646 27.472 1.00 96.81 98 GLU A CA 1
ATOM 823 C C . GLU A 1 98 ? -12.988 4.114 28.092 1.00 96.81 98 GLU A C 1
ATOM 825 O O . GLU A 1 98 ? -13.022 4.527 29.255 1.00 96.81 98 GLU A O 1
ATOM 830 N N . LYS A 1 99 ? -14.102 4.037 27.353 1.00 97.50 99 LYS A N 1
ATOM 831 C CA . LYS A 1 99 ? -15.425 4.396 27.873 1.00 97.50 99 LYS A CA 1
ATOM 832 C C . LYS A 1 99 ? -15.890 3.420 28.954 1.00 97.50 99 LYS A C 1
ATOM 834 O O . LYS A 1 99 ? -15.651 2.219 28.890 1.00 97.50 99 LYS A O 1
ATOM 839 N N . ALA A 1 100 ? -16.640 3.945 29.925 1.00 96.69 100 ALA A N 1
ATOM 840 C CA . ALA A 1 100 ? -17.267 3.133 30.971 1.00 96.69 100 ALA A CA 1
ATOM 841 C C . ALA A 1 100 ? -18.344 2.177 30.421 1.00 96.69 100 ALA A C 1
ATOM 843 O O . ALA A 1 100 ? -18.545 1.100 30.976 1.00 96.69 100 ALA A O 1
ATOM 844 N N . ASP A 1 101 ? -19.017 2.574 29.338 1.00 97.06 101 ASP A N 1
ATOM 845 C CA . ASP A 1 101 ? -19.959 1.749 28.581 1.00 97.06 101 ASP A CA 1
ATOM 846 C C . ASP A 1 101 ? -19.422 1.578 27.156 1.00 97.06 101 ASP A C 1
ATOM 848 O O . ASP A 1 101 ? -19.446 2.512 26.352 1.00 97.06 101 ASP A O 1
ATOM 852 N N . ILE A 1 102 ? -18.841 0.410 26.881 1.00 97.00 102 ILE A N 1
ATOM 853 C CA . ILE A 1 102 ? -18.172 0.117 25.610 1.00 97.00 102 ILE A CA 1
ATOM 854 C C . ILE A 1 102 ? -19.214 -0.328 24.584 1.00 97.00 102 ILE A C 1
ATOM 856 O O . ILE A 1 102 ? -19.848 -1.375 24.738 1.00 97.00 102 ILE A O 1
ATOM 860 N N . ASP A 1 103 ? -19.316 0.401 23.473 1.00 97.19 103 ASP A N 1
ATOM 861 C CA . ASP A 1 103 ? -20.165 -0.000 22.355 1.00 97.19 103 ASP A CA 1
ATOM 862 C C . ASP A 1 103 ? -19.470 -1.051 21.471 1.00 97.19 103 ASP A C 1
ATOM 864 O O . ASP A 1 103 ? -18.679 -0.751 20.571 1.00 97.19 103 ASP A O 1
ATOM 868 N N . LEU A 1 104 ? -19.818 -2.319 21.697 1.00 97.31 104 LEU A N 1
ATOM 869 C CA . LEU A 1 104 ? -19.300 -3.450 20.923 1.00 97.31 104 LEU A CA 1
ATOM 870 C C . LEU A 1 104 ? -19.614 -3.368 19.425 1.00 97.31 104 LEU A C 1
ATOM 872 O O . LEU A 1 104 ? -18.860 -3.925 18.620 1.00 97.31 104 LEU A O 1
ATOM 876 N N . LYS A 1 105 ? -20.709 -2.708 19.029 1.00 98.00 105 LYS A N 1
ATOM 877 C CA . LYS A 1 105 ? -21.034 -2.523 17.612 1.00 98.00 105 LYS A CA 1
ATOM 878 C C . LYS A 1 105 ? -20.022 -1.578 16.974 1.00 98.00 105 LYS A C 1
ATOM 880 O O . LYS A 1 105 ? -19.418 -1.943 15.968 1.00 98.00 105 LYS A O 1
ATOM 885 N N . THR A 1 106 ? -19.773 -0.437 17.610 1.00 98.12 106 THR A N 1
ATOM 886 C CA . THR A 1 106 ? -18.771 0.533 17.151 1.00 98.12 106 THR A CA 1
ATOM 887 C C . THR A 1 106 ? -17.374 -0.093 17.098 1.00 98.12 106 THR A C 1
ATOM 889 O O . THR A 1 106 ? -16.698 -0.001 16.075 1.00 98.12 106 THR A O 1
ATOM 892 N N . ILE A 1 107 ? -16.968 -0.847 18.126 1.00 98.25 107 ILE A N 1
ATOM 893 C CA . ILE A 1 107 ? -15.690 -1.584 18.130 1.00 98.25 107 ILE A CA 1
ATOM 894 C C . ILE A 1 107 ? -15.578 -2.548 16.939 1.00 98.25 107 ILE A C 1
ATOM 896 O O . ILE A 1 107 ? -14.540 -2.603 16.273 1.00 98.25 107 ILE A O 1
ATOM 900 N N . LYS A 1 108 ? -16.636 -3.311 16.643 1.00 98.38 108 LYS A N 1
ATOM 901 C CA . LYS A 1 108 ? -16.656 -4.236 15.501 1.00 98.38 108 LYS A CA 1
ATOM 902 C C . LYS A 1 108 ? -16.525 -3.494 14.170 1.00 98.38 108 LYS A C 1
ATOM 904 O O . LYS A 1 108 ? -15.787 -3.956 13.297 1.00 98.38 108 LYS A O 1
ATOM 909 N N . ASP A 1 109 ? -17.210 -2.368 14.020 1.00 98.56 109 ASP A N 1
ATOM 910 C CA . ASP A 1 109 ? -17.167 -1.562 12.801 1.00 98.56 109 ASP A CA 1
ATOM 911 C C . ASP A 1 109 ? -15.774 -0.945 12.592 1.00 98.56 109 ASP A C 1
ATOM 913 O O . ASP A 1 109 ? -15.238 -1.030 11.486 1.00 98.56 109 ASP A O 1
ATOM 917 N N . LEU A 1 110 ? -15.127 -0.442 13.649 1.00 98.62 110 LEU A N 1
ATOM 918 C CA . LEU A 1 110 ? -13.745 0.060 13.604 1.00 98.62 110 LEU A CA 1
ATOM 919 C C . LEU A 1 110 ? -12.739 -1.039 13.223 1.00 98.62 110 LEU A C 1
ATOM 921 O O . LEU A 1 110 ? -11.857 -0.816 12.392 1.00 98.62 110 LEU A O 1
ATOM 925 N N . ILE A 1 111 ? -12.892 -2.260 13.752 1.00 98.12 111 ILE A N 1
ATOM 926 C CA . ILE A 1 111 ? -12.049 -3.406 13.362 1.00 98.12 111 ILE A CA 1
ATOM 927 C C . ILE A 1 111 ? -12.185 -3.707 11.866 1.00 98.12 111 ILE A C 1
ATOM 929 O O . ILE A 1 111 ? -11.181 -3.997 11.209 1.00 98.12 111 ILE A O 1
ATOM 933 N N . ASN A 1 112 ? -13.405 -3.672 11.327 1.00 98.62 112 ASN A N 1
ATOM 934 C CA . ASN A 1 112 ? -13.638 -3.931 9.907 1.00 98.62 112 ASN A CA 1
ATOM 935 C C . ASN A 1 112 ? -13.020 -2.830 9.038 1.00 98.62 112 ASN A C 1
ATOM 937 O O . ASN A 1 112 ? -12.273 -3.149 8.116 1.00 98.62 112 ASN A O 1
ATOM 941 N N . GLN A 1 113 ? -13.233 -1.560 9.393 1.00 98.62 113 GLN A N 1
ATOM 942 C CA . GLN A 1 113 ? -12.629 -0.421 8.696 1.00 98.62 113 GLN A CA 1
ATOM 943 C C . GLN A 1 113 ? -11.100 -0.509 8.678 1.00 98.62 113 GLN A C 1
ATOM 945 O O . GLN A 1 113 ? -10.484 -0.363 7.623 1.00 98.62 113 GLN A O 1
ATOM 950 N N . ARG A 1 114 ? -10.476 -0.833 9.819 1.00 98.38 114 ARG A N 1
ATOM 951 C CA . ARG A 1 114 ? -9.023 -1.031 9.891 1.00 98.38 114 ARG A CA 1
ATOM 952 C C . ARG A 1 114 ? -8.547 -2.130 8.943 1.00 98.38 114 ARG A C 1
ATOM 954 O O . ARG A 1 114 ? -7.572 -1.925 8.226 1.00 98.38 114 ARG A O 1
ATOM 961 N N . LYS A 1 115 ? -9.233 -3.277 8.921 1.00 98.44 115 LYS A N 1
ATOM 962 C CA . LYS A 1 115 ? -8.887 -4.400 8.032 1.00 98.44 115 LYS A CA 1
ATOM 963 C C . LYS A 1 115 ? -9.037 -4.039 6.560 1.00 98.44 115 LYS A C 1
ATOM 965 O O . LYS A 1 115 ? -8.252 -4.512 5.745 1.00 98.44 115 LYS A O 1
ATOM 970 N N . ASP A 1 116 ? -10.034 -3.241 6.204 1.00 98.69 116 ASP A N 1
ATOM 971 C CA . ASP A 1 116 ? -10.228 -2.819 4.818 1.00 98.69 116 ASP A CA 1
ATOM 972 C C . ASP A 1 116 ? -9.122 -1.859 4.361 1.00 98.69 116 ASP A C 1
ATOM 974 O O . ASP A 1 116 ? -8.611 -2.014 3.253 1.00 98.69 116 ASP A O 1
ATOM 978 N N . ILE A 1 117 ? -8.651 -0.968 5.240 1.00 98.62 117 ILE A N 1
ATOM 979 C CA . ILE A 1 117 ? -7.482 -0.118 4.962 1.00 98.62 117 ILE A CA 1
ATOM 980 C C . ILE A 1 117 ? -6.194 -0.950 4.851 1.00 98.62 117 ILE A C 1
ATOM 982 O O . ILE A 1 117 ? -5.368 -0.690 3.981 1.00 98.62 117 ILE A O 1
ATOM 986 N N . GLU A 1 118 ? -6.005 -1.969 5.695 1.00 98.31 118 GLU A N 1
ATOM 987 C CA . GLU A 1 118 ? -4.846 -2.873 5.590 1.00 98.31 118 GLU A CA 1
ATOM 988 C C . GLU A 1 118 ? -4.817 -3.604 4.241 1.00 98.31 118 GLU A C 1
ATOM 990 O O . GLU A 1 118 ? -3.777 -3.627 3.583 1.00 98.31 118 GLU A O 1
ATOM 995 N N . LYS A 1 119 ? -5.968 -4.111 3.777 1.00 98.50 119 LYS A N 1
ATOM 996 C CA . LYS A 1 119 ? -6.087 -4.711 2.437 1.00 98.50 119 LYS A CA 1
ATOM 997 C C . LYS A 1 119 ? -5.754 -3.711 1.333 1.00 98.50 119 LYS A C 1
ATOM 999 O O . LYS A 1 119 ? -5.107 -4.083 0.360 1.00 98.50 119 LYS A O 1
ATOM 1004 N N . GLU A 1 120 ? -6.207 -2.465 1.463 1.00 98.38 120 GLU A N 1
ATOM 1005 C CA . GLU A 1 120 ? -5.910 -1.403 0.498 1.00 98.38 120 GLU A CA 1
ATOM 1006 C C . GLU A 1 120 ? -4.404 -1.119 0.429 1.00 98.38 120 GLU A C 1
ATOM 1008 O O . GLU A 1 120 ? -3.845 -1.062 -0.663 1.00 98.38 120 GLU A O 1
ATOM 1013 N N . ILE A 1 121 ? -3.727 -1.007 1.576 1.00 97.94 121 ILE A N 1
ATOM 1014 C CA . ILE A 1 121 ? -2.271 -0.804 1.638 1.00 97.94 121 ILE A CA 1
ATOM 1015 C C . ILE A 1 121 ? -1.531 -1.965 0.963 1.00 97.94 121 ILE A C 1
ATOM 1017 O O . ILE A 1 121 ? -0.617 -1.731 0.168 1.00 97.94 121 ILE A O 1
ATOM 1021 N N . ASP A 1 122 ? -1.920 -3.207 1.250 1.00 97.06 122 ASP A N 1
ATOM 1022 C CA . ASP A 1 122 ? -1.299 -4.383 0.636 1.00 97.06 122 ASP A CA 1
ATOM 1023 C C . ASP A 1 122 ? -1.544 -4.431 -0.878 1.00 97.06 122 ASP A C 1
ATOM 1025 O O . ASP A 1 122 ? -0.615 -4.699 -1.646 1.00 97.06 122 ASP A O 1
ATOM 1029 N N . TYR A 1 123 ? -2.757 -4.092 -1.325 1.00 98.00 123 TYR A N 1
ATOM 1030 C CA . TYR A 1 123 ? -3.069 -3.954 -2.746 1.00 98.00 123 TYR A CA 1
ATOM 1031 C C . TYR A 1 123 ? -2.191 -2.888 -3.412 1.00 98.00 123 TYR A C 1
ATOM 1033 O O . TYR A 1 123 ? -1.554 -3.180 -4.421 1.00 98.00 123 TYR A O 1
ATOM 1041 N N . LEU A 1 124 ? -2.084 -1.690 -2.827 1.00 97.50 124 LEU A N 1
ATOM 1042 C CA . LEU A 1 124 ? -1.264 -0.595 -3.357 1.00 97.50 124 LEU A CA 1
ATOM 1043 C C . LEU A 1 124 ? 0.215 -0.984 -3.476 1.00 97.50 124 LEU A C 1
ATOM 1045 O O . LEU A 1 124 ? 0.871 -0.602 -4.443 1.00 97.50 124 LEU A O 1
ATOM 1049 N N . ARG A 1 125 ? 0.749 -1.763 -2.528 1.00 94.31 125 ARG A N 1
ATOM 1050 C CA . ARG A 1 125 ? 2.128 -2.277 -2.595 1.00 94.31 125 ARG A CA 1
ATOM 1051 C C . ARG A 1 125 ? 2.319 -3.223 -3.778 1.00 94.31 125 ARG A C 1
ATOM 1053 O O . ARG A 1 125 ? 3.279 -3.064 -4.528 1.00 94.31 125 ARG A O 1
ATOM 1060 N N . ILE A 1 126 ? 1.399 -4.165 -3.978 1.00 94.38 126 ILE A N 1
ATOM 1061 C CA . ILE A 1 126 ? 1.458 -5.108 -5.105 1.00 94.38 126 ILE A CA 1
ATOM 1062 C C . ILE A 1 126 ? 1.271 -4.370 -6.435 1.00 94.38 126 ILE A C 1
ATOM 1064 O O . ILE A 1 126 ? 2.002 -4.612 -7.393 1.00 94.38 126 ILE A O 1
ATOM 1068 N N . GLU A 1 127 ? 0.320 -3.443 -6.499 1.00 96.50 127 GLU A N 1
ATOM 1069 C CA . GLU A 1 127 ? 0.041 -2.651 -7.695 1.00 96.50 127 GLU A CA 1
ATOM 1070 C C . GLU A 1 127 ? 1.236 -1.761 -8.072 1.00 96.50 127 GLU A C 1
ATOM 1072 O O . GLU A 1 127 ? 1.594 -1.672 -9.253 1.00 96.50 127 GLU A O 1
ATOM 1077 N N . LYS A 1 128 ? 1.924 -1.185 -7.074 1.00 94.75 128 LYS A N 1
ATOM 1078 C CA . LYS A 1 128 ? 3.211 -0.496 -7.249 1.00 94.75 128 LYS A CA 1
ATOM 1079 C C . LYS A 1 128 ? 4.243 -1.420 -7.887 1.00 94.75 128 LYS A C 1
ATOM 1081 O O . LYS A 1 128 ? 4.868 -1.040 -8.878 1.00 94.75 128 LYS A O 1
ATOM 1086 N N . GLU A 1 129 ? 4.409 -2.635 -7.360 1.00 92.25 129 GLU A N 1
ATOM 1087 C CA . GLU A 1 129 ? 5.359 -3.599 -7.917 1.00 92.25 129 GLU A CA 1
ATOM 1088 C C . GLU A 1 129 ? 5.039 -3.932 -9.375 1.00 92.25 129 GLU A C 1
ATOM 1090 O O . GLU A 1 129 ? 5.914 -3.818 -10.233 1.00 92.25 129 GLU A O 1
ATOM 1095 N N . VAL A 1 130 ? 3.785 -4.277 -9.679 1.00 93.81 130 VAL A N 1
ATOM 1096 C CA . VAL A 1 130 ? 3.330 -4.571 -11.048 1.00 93.81 130 VAL A CA 1
ATOM 1097 C C . VAL A 1 130 ? 3.590 -3.387 -11.982 1.00 93.81 130 VAL A C 1
ATOM 1099 O O . VAL A 1 130 ? 4.092 -3.578 -13.092 1.00 93.81 130 VAL A O 1
ATOM 1102 N N . SER A 1 131 ? 3.306 -2.167 -11.525 1.00 96.31 131 SER A N 1
ATOM 1103 C CA . SER A 1 131 ? 3.527 -0.940 -12.297 1.00 96.31 131 SER A CA 1
ATOM 1104 C C . SER A 1 131 ? 5.005 -0.752 -12.644 1.00 96.31 131 SER A C 1
ATOM 1106 O O . SER A 1 131 ? 5.332 -0.511 -13.803 1.00 96.31 131 SER A O 1
ATOM 1108 N N . ILE A 1 132 ? 5.913 -0.948 -11.683 1.00 94.00 132 ILE A N 1
ATOM 1109 C CA . ILE A 1 132 ? 7.362 -0.874 -11.928 1.00 94.00 132 ILE A CA 1
ATOM 1110 C C . ILE A 1 132 ? 7.823 -2.003 -12.858 1.00 94.00 132 ILE A C 1
ATOM 1112 O O . ILE A 1 132 ? 8.609 -1.763 -13.773 1.00 94.00 132 ILE A O 1
ATOM 1116 N N . PHE A 1 133 ? 7.327 -3.231 -12.676 1.00 93.38 133 PHE A N 1
ATOM 1117 C CA . PHE A 1 133 ? 7.655 -4.342 -13.573 1.00 93.38 133 PHE A CA 1
ATOM 1118 C C . PHE A 1 133 ? 7.275 -4.034 -15.022 1.00 93.38 133 PHE A C 1
ATOM 1120 O O . PHE A 1 133 ? 7.991 -4.444 -15.932 1.00 93.38 133 PHE A O 1
ATOM 1127 N N . ASN A 1 134 ? 6.191 -3.299 -15.263 1.00 96.00 134 ASN A N 1
ATOM 1128 C CA . ASN A 1 134 ? 5.761 -2.939 -16.614 1.00 96.00 134 ASN A CA 1
ATOM 1129 C C . ASN A 1 134 ? 6.697 -1.956 -17.333 1.00 96.00 134 ASN A C 1
ATOM 1131 O O . ASN A 1 134 ? 6.696 -1.951 -18.560 1.00 96.00 134 ASN A O 1
ATOM 1135 N N . VAL A 1 135 ? 7.545 -1.226 -16.603 1.00 96.75 135 VAL A N 1
ATOM 1136 C CA . VAL A 1 135 ? 8.601 -0.361 -17.168 1.00 96.75 135 VAL A CA 1
ATOM 1137 C C . VAL A 1 135 ? 9.774 -1.183 -17.731 1.00 96.75 135 VAL A C 1
ATOM 1139 O O . VAL A 1 135 ? 10.542 -0.724 -18.579 1.00 96.75 135 VAL A O 1
ATOM 1142 N N . LEU A 1 136 ? 9.938 -2.424 -17.265 1.00 95.31 136 LEU A N 1
ATOM 1143 C CA . LEU A 1 136 ? 11.069 -3.275 -17.621 1.00 95.31 136 LEU A CA 1
ATOM 1144 C C . LEU A 1 136 ? 10.863 -3.999 -18.953 1.00 95.31 136 LEU A C 1
ATOM 1146 O O . LEU A 1 136 ? 9.764 -4.453 -19.289 1.00 95.31 136 LEU A O 1
ATOM 1150 N N . THR A 1 137 ? 11.964 -4.217 -19.670 1.00 96.88 137 THR A N 1
ATOM 1151 C CA . THR A 1 137 ? 11.982 -5.076 -20.856 1.00 96.88 137 THR A CA 1
ATOM 1152 C C . THR A 1 137 ? 11.764 -6.542 -20.478 1.00 96.88 137 THR A C 1
ATOM 1154 O O . THR A 1 137 ? 11.984 -6.956 -19.337 1.00 96.88 137 THR A O 1
ATOM 1157 N N . ALA A 1 138 ? 11.367 -7.369 -21.450 1.00 96.75 138 ALA A N 1
ATOM 1158 C CA . ALA A 1 138 ? 11.220 -8.811 -21.237 1.00 96.75 138 ALA A CA 1
ATOM 1159 C C . ALA A 1 138 ? 12.521 -9.464 -20.727 1.00 96.75 138 ALA A C 1
ATOM 1161 O O . ALA A 1 138 ? 12.483 -10.309 -19.836 1.00 96.75 138 ALA A O 1
ATOM 1162 N N . GLU A 1 139 ? 13.677 -9.026 -21.233 1.00 95.94 139 GLU A N 1
ATOM 1163 C CA . GLU A 1 139 ? 14.978 -9.531 -20.791 1.00 95.94 139 GLU A CA 1
ATOM 1164 C C . GLU A 1 139 ? 15.291 -9.134 -19.341 1.00 95.94 139 GLU A C 1
ATOM 1166 O O . GLU A 1 139 ? 15.715 -9.975 -18.549 1.00 95.94 139 GLU A O 1
ATOM 1171 N N . GLN A 1 140 ? 15.039 -7.876 -18.964 1.00 94.94 140 GLN A N 1
ATOM 1172 C CA . GLN A 1 140 ? 15.218 -7.399 -17.589 1.00 94.94 140 GLN A CA 1
ATOM 1173 C C . GLN A 1 140 ? 14.301 -8.146 -16.607 1.00 94.94 140 GLN A C 1
ATOM 1175 O O . GLN A 1 140 ? 14.741 -8.523 -15.519 1.00 94.94 140 GLN A O 1
ATOM 1180 N N . LYS A 1 141 ? 13.047 -8.426 -16.994 1.00 93.69 141 LYS A N 1
ATOM 1181 C CA . LYS A 1 141 ? 12.115 -9.249 -16.198 1.00 93.69 141 LYS A CA 1
ATOM 1182 C C . LYS A 1 141 ? 12.679 -10.646 -15.950 1.00 93.69 141 LYS A C 1
ATOM 1184 O O . LYS A 1 141 ? 12.676 -11.125 -14.817 1.00 93.69 141 LYS A O 1
ATOM 1189 N N . GLU A 1 142 ? 13.222 -11.271 -16.988 1.00 92.69 142 GLU A N 1
ATOM 1190 C CA . GLU A 1 142 ? 13.828 -12.596 -16.886 1.00 92.69 142 GLU A CA 1
ATOM 1191 C C . GLU A 1 142 ? 15.106 -12.587 -16.025 1.00 92.69 142 GLU A C 1
ATOM 1193 O O . GLU A 1 142 ? 15.330 -13.496 -15.221 1.00 92.69 142 GLU A O 1
ATOM 1198 N N . GLN A 1 143 ? 15.925 -11.532 -16.119 1.00 91.56 143 GLN A N 1
ATOM 1199 C CA . GLN A 1 143 ? 17.073 -11.328 -15.227 1.00 91.56 143 GLN A CA 1
ATOM 1200 C C . GLN A 1 143 ? 16.633 -11.259 -13.755 1.00 91.56 143 GLN A C 1
ATOM 1202 O O . GLN A 1 143 ? 17.218 -11.948 -12.915 1.00 91.56 1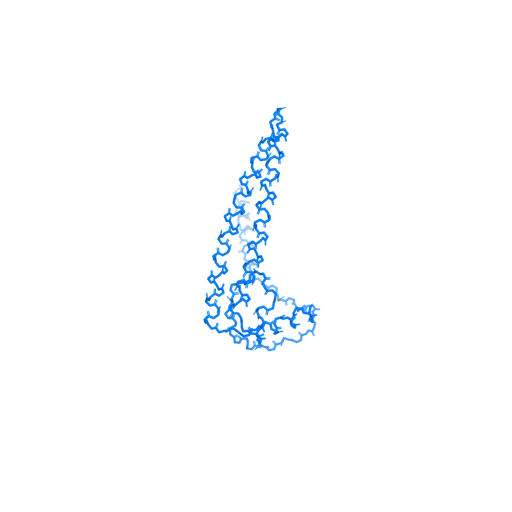43 GLN A O 1
ATOM 1207 N N . ILE A 1 144 ? 15.578 -10.497 -13.442 1.00 89.81 144 ILE A N 1
ATOM 1208 C CA . ILE A 1 144 ? 15.023 -10.413 -12.082 1.00 89.81 144 ILE A CA 1
ATOM 1209 C C . ILE A 1 144 ? 14.503 -11.771 -11.606 1.00 89.81 144 ILE A C 1
ATOM 1211 O O . ILE A 1 144 ? 14.788 -12.157 -10.470 1.00 89.81 144 ILE A O 1
ATOM 1215 N N . ASN A 1 145 ? 13.784 -12.514 -12.453 1.00 88.19 145 ASN A N 1
ATOM 1216 C CA . ASN A 1 145 ? 13.289 -13.846 -12.102 1.00 88.19 145 ASN A CA 1
ATOM 1217 C C . ASN A 1 145 ? 14.442 -14.761 -11.681 1.00 88.19 145 ASN A C 1
ATOM 1219 O O . ASN A 1 145 ? 14.400 -15.334 -10.593 1.00 88.19 145 ASN A O 1
ATOM 1223 N N . ARG A 1 146 ? 15.524 -14.822 -12.466 1.00 88.00 146 ARG A N 1
ATOM 1224 C CA . ARG A 1 146 ? 16.716 -15.603 -12.097 1.00 88.00 146 ARG A CA 1
ATOM 1225 C C . ARG A 1 146 ? 17.302 -15.161 -10.754 1.00 88.00 146 ARG A C 1
ATOM 1227 O O . ARG A 1 146 ? 17.591 -16.006 -9.912 1.00 88.00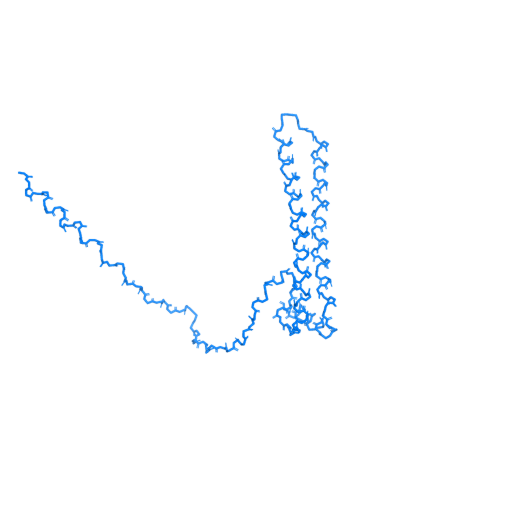 146 ARG A O 1
ATOM 1234 N N . ILE A 1 147 ? 17.428 -13.856 -10.511 1.00 85.62 147 ILE A N 1
ATOM 1235 C CA . ILE A 1 147 ? 17.941 -13.339 -9.230 1.00 85.62 147 ILE A CA 1
ATOM 1236 C C . ILE A 1 147 ? 17.064 -13.780 -8.048 1.00 85.62 147 ILE A C 1
ATOM 1238 O O . ILE A 1 147 ? 17.596 -14.072 -6.979 1.00 85.62 147 ILE A O 1
ATOM 1242 N N . ARG A 1 148 ? 15.739 -13.833 -8.223 1.00 81.56 148 ARG A N 1
ATOM 1243 C CA . ARG A 1 148 ? 14.796 -14.256 -7.175 1.00 81.56 148 ARG A CA 1
ATOM 1244 C C . ARG A 1 148 ? 14.834 -15.759 -6.901 1.00 81.56 148 ARG A C 1
ATOM 1246 O O . ARG A 1 148 ? 14.684 -16.140 -5.748 1.00 81.56 148 ARG A O 1
ATOM 1253 N N . TYR A 1 149 ? 15.014 -16.590 -7.928 1.00 77.44 149 TYR A N 1
ATOM 1254 C CA . TYR A 1 149 ? 15.018 -18.052 -7.788 1.00 77.44 149 TYR A CA 1
ATOM 1255 C C . TYR A 1 149 ? 16.335 -18.620 -7.250 1.00 77.44 149 TYR A C 1
ATOM 1257 O O . TYR A 1 149 ? 16.320 -19.630 -6.553 1.00 77.44 149 TYR A O 1
ATOM 1265 N N . TYR A 1 150 ? 17.471 -17.997 -7.567 1.00 68.12 150 TYR A N 1
ATOM 1266 C CA . TYR A 1 15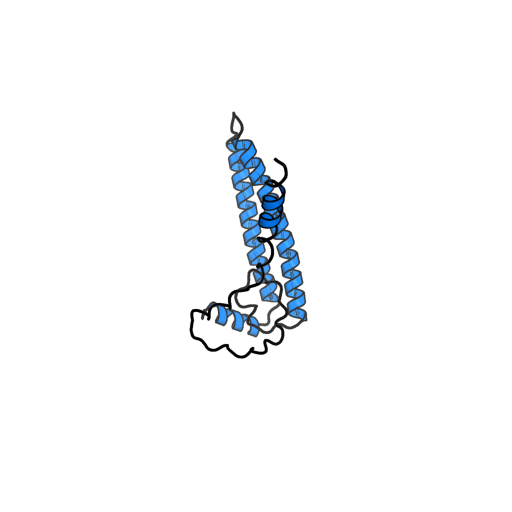0 ? 18.795 -18.543 -7.241 1.00 68.12 150 TYR A CA 1
ATOM 1267 C C . TYR A 1 150 ? 19.445 -17.916 -5.996 1.00 68.12 150 TYR A C 1
ATOM 1269 O O . TYR A 1 150 ? 20.644 -18.097 -5.781 1.00 68.12 150 TYR A O 1
ATOM 1277 N N . ARG A 1 151 ? 18.688 -17.168 -5.180 1.00 57.44 151 ARG A N 1
ATOM 1278 C CA . ARG A 1 151 ? 19.209 -16.438 -4.015 1.00 57.44 151 ARG A CA 1
ATOM 1279 C C . ARG A 1 151 ? 18.239 -16.409 -2.846 1.00 57.44 151 ARG A C 1
ATOM 1281 O O . ARG A 1 151 ? 18.727 -16.412 -1.704 1.00 57.44 151 ARG A O 1
#

Solvent-accessible surface area (backbone atoms only — not comparable to full-atom values): 9396 Å² total; per-residue (Å²): 134,69,76,70,60,60,62,57,58,63,65,64,68,75,77,78,83,78,92,81,72,81,73,79,78,74,76,67,95,62,93,66,76,85,73,74,83,73,82,68,71,76,71,70,78,66,70,76,69,84,81,58,81,43,61,94,78,56,94,74,54,73,69,47,50,53,51,41,52,51,52,49,54,56,43,54,50,54,41,50,52,45,53,51,53,41,51,52,44,53,52,52,47,53,56,47,68,72,41,95,74,63,56,64,66,59,52,53,51,42,53,49,54,42,51,53,42,52,52,49,44,54,47,49,53,52,52,44,50,54,56,48,55,67,68,48,51,74,66,57,50,52,53,30,52,51,52,62,75,77,105

Secondary structure (DSSP, 8-state):
--TTTHHHHHHHTTSSS----PPPPPPPSS-------------------TT-TTGGGS---HHHHHHHHHHHHHHHHHHHHHHHHHHHHHHHHHHHHTSSS--HHHHHHHHHHHHHHHHHHHHHHHHHHHHHHHHS-HHHHHHHHHHHH--

pLDDT: mean 78.66, std 22.26, range [38.16, 98.69]

Organism: NCBI:txid29522

Radius of gyration: 29.53 Å; Cα contacts (8 Å, |Δi|>4): 60; chains: 1; bounding box: 68×50×78 Å

InterPro domains:
  IPR012899 LTXXQ motif family protein [PF07813] (58-147)

Mean predicted aligned error: 15.23 Å

Sequence (151 aa):
MFKKFLTTIILSMLVVSSVFAQPPTPPSENGYAPMPPTHRHGRQHHRHIHGIRGLEWINLTEEQINEINKIDYDYENKIREAEYRKRGIDYEFEFEREKADIDLKTIKDLINQRKDIEKEIDYLRIEKEVSIFNVLTAEQKEQINRIRYYR